Protein AF-A0A7S9C2E8-F1 (afdb_monomer_lite)

Sequence (77 aa):
VVPSPKVSDTVVEPYNATLSVHQLVENTDETYCIDNEALYDICFRTLKLTTPTYGDLNHLVSATMSGVTTCLRFPGQ

Radius of gyration: 14.91 Å; chains: 1; bounding box: 39×16×46 Å

Secondary structure (DSSP, 8-state):
-B--TTT---TTHHHHHHHHHHHHHHH-S-----BHHHHHHIIIIIS--SS--HHHHHHHHHHHHHHHTHHHHS---

Organism: Pseudodiploria clivosa (NCBI:txid1917265)

pLDDT: mean 94.75, std 4.25, range [69.62, 97.88]

InterPro domains:
  IPR000217 Tubulin [PR01161] (8-21)
  IPR000217 Tubulin [PR01161] (22-42)
  IPR000217 Tubulin [PTHR11588] (1-77)
  IPR002453 Beta tubulin [PR01163] (44-56)
  IPR002453 Beta tubulin [PR01163] (62-71)
  IPR003008 Tubulin/FtsZ, GTPase domain [PF00091] (2-43)
  IPR036525 Tubulin/FtsZ, GTPase domain superfamily [G3DSA:3.40.50.1440] (1-77)
  IPR036525 Tubulin/FtsZ, GTPase domain superfamily [SSF52490] (1-75)

Structure (mmCIF, N/CA/C/O backbone):
data_AF-A0A7S9C2E8-F1
#
_entry.id   AF-A0A7S9C2E8-F1
#
loop_
_atom_site.group_PDB
_atom_site.id
_at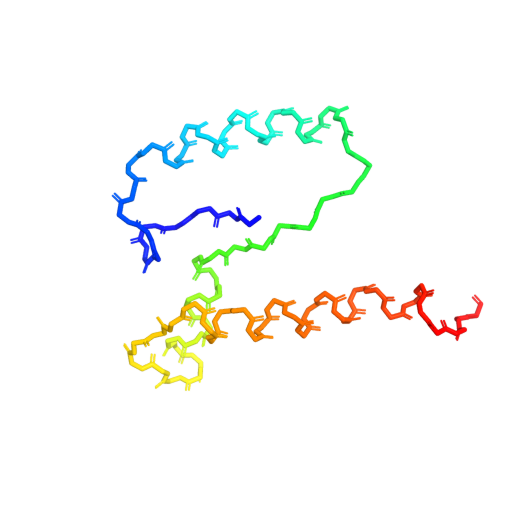om_site.type_symbol
_atom_site.label_atom_id
_atom_site.label_alt_id
_atom_site.label_comp_id
_atom_site.label_asym_id
_atom_site.label_entity_id
_atom_site.label_seq_id
_atom_site.pdbx_PDB_ins_code
_atom_site.Cartn_x
_atom_site.Cartn_y
_atom_site.Cartn_z
_atom_site.occupancy
_atom_site.B_iso_or_equiv
_atom_site.auth_seq_id
_atom_site.auth_comp_id
_atom_site.auth_asym_id
_atom_site.auth_atom_id
_atom_site.pdbx_PDB_model_num
ATOM 1 N N . VAL A 1 1 ? 2.512 0.456 1.553 1.00 89.06 1 VAL A N 1
ATOM 2 C CA . VAL A 1 1 ? 1.205 0.975 2.013 1.00 89.06 1 VAL A CA 1
ATOM 3 C C . VAL A 1 1 ? 1.456 1.809 3.256 1.00 89.06 1 VAL A C 1
ATOM 5 O O . VAL A 1 1 ? 2.166 1.334 4.134 1.00 89.06 1 VAL A O 1
ATOM 8 N N . VAL A 1 2 ? 0.977 3.048 3.285 1.00 93.94 2 VAL A N 1
ATOM 9 C CA . VAL A 1 2 ? 1.160 3.998 4.390 1.00 93.94 2 VAL A CA 1
ATOM 10 C C . VAL A 1 2 ? 0.060 3.752 5.431 1.00 93.94 2 VAL A C 1
ATOM 12 O O . VAL A 1 2 ? -1.094 3.555 5.036 1.00 93.94 2 VAL A O 1
ATOM 15 N N . PRO A 1 3 ? 0.397 3.693 6.734 1.00 93.69 3 PRO A N 1
ATOM 16 C CA . PRO A 1 3 ? -0.579 3.423 7.785 1.00 93.69 3 PRO A CA 1
ATOM 17 C C . PRO A 1 3 ? -1.538 4.595 7.998 1.00 93.69 3 PRO A C 1
ATOM 19 O O . PRO A 1 3 ? -1.189 5.746 7.750 1.00 93.69 3 PRO A O 1
ATOM 22 N N . SER A 1 4 ? -2.730 4.300 8.519 1.00 93.75 4 SER A N 1
ATOM 23 C CA . SER A 1 4 ? -3.709 5.314 8.914 1.00 93.75 4 SER A CA 1
ATOM 24 C C . SER A 1 4 ? -4.524 4.840 10.119 1.00 93.75 4 SER A C 1
ATOM 26 O O . SER A 1 4 ? -5.010 3.703 10.105 1.00 93.75 4 SER A O 1
ATOM 28 N N . PRO A 1 5 ? -4.775 5.716 11.112 1.00 90.88 5 PRO A N 1
ATOM 29 C CA . PRO A 1 5 ? -5.606 5.392 12.271 1.00 90.88 5 PRO A CA 1
ATOM 30 C C . PRO A 1 5 ? -7.077 5.122 11.914 1.00 90.88 5 PRO A C 1
ATOM 32 O O . PRO A 1 5 ? -7.822 4.599 12.732 1.00 90.88 5 PRO A O 1
ATOM 35 N N . LYS A 1 6 ? -7.525 5.462 10.695 1.00 84.19 6 LYS A N 1
ATOM 36 C CA . LYS A 1 6 ? -8.876 5.124 10.206 1.00 84.19 6 LYS A CA 1
ATOM 37 C C . LYS A 1 6 ? -9.028 3.642 9.840 1.00 84.19 6 LYS A C 1
ATOM 39 O O . LYS A 1 6 ? -10.150 3.173 9.666 1.00 84.19 6 LYS A O 1
ATOM 44 N N . VAL A 1 7 ? -7.910 2.934 9.667 1.00 85.06 7 VAL A N 1
ATOM 45 C CA . VAL A 1 7 ? -7.859 1.551 9.164 1.00 85.06 7 VAL A CA 1
ATOM 46 C C . VAL A 1 7 ? -7.207 0.595 10.172 1.00 85.06 7 VAL A C 1
ATOM 48 O O . VAL A 1 7 ? -7.524 -0.594 10.167 1.00 85.06 7 VAL A O 1
ATOM 51 N N . SER A 1 8 ? -6.330 1.093 11.051 1.00 86.31 8 SER A N 1
ATOM 52 C CA . SER A 1 8 ? -5.642 0.299 12.075 1.00 86.31 8 SER A CA 1
ATOM 53 C C . SER A 1 8 ? -5.520 1.048 13.404 1.00 86.31 8 SER A C 1
ATOM 55 O O . SER A 1 8 ? -5.166 2.223 13.426 1.00 86.31 8 SER A O 1
ATOM 57 N N . ASP A 1 9 ? -5.736 0.336 14.515 1.00 87.62 9 ASP A N 1
ATOM 58 C CA . ASP A 1 9 ? -5.585 0.851 15.887 1.00 87.62 9 ASP A CA 1
ATOM 59 C C . ASP A 1 9 ? -4.155 0.675 16.444 1.00 87.62 9 ASP A C 1
ATOM 61 O O . ASP A 1 9 ? -3.880 0.925 17.623 1.00 87.62 9 ASP A O 1
ATOM 65 N N . THR A 1 10 ? -3.212 0.206 15.622 1.00 90.62 10 THR A N 1
ATOM 66 C CA . THR A 1 10 ? -1.856 -0.115 16.077 1.00 90.62 10 THR A CA 1
ATOM 67 C C . THR A 1 10 ? -1.005 1.148 16.221 1.00 90.62 10 THR A C 1
ATOM 69 O O . THR A 1 10 ? -0.465 1.686 15.258 1.00 90.62 10 THR A O 1
ATOM 72 N N . VAL A 1 11 ? -0.788 1.580 17.464 1.00 90.12 11 VAL A N 1
ATOM 73 C CA . VAL A 1 11 ? -0.059 2.825 17.786 1.00 90.12 11 VAL A CA 1
ATOM 74 C C . VAL A 1 11 ? 1.427 2.832 17.402 1.00 90.12 11 VAL A C 1
ATOM 76 O O . VAL A 1 11 ? 2.049 3.891 17.403 1.00 90.12 11 VAL A O 1
ATOM 79 N N . VAL A 1 12 ? 2.018 1.676 17.078 1.00 94.31 12 VAL A N 1
ATOM 80 C CA . VAL A 1 12 ? 3.435 1.575 16.674 1.00 94.31 12 VAL A CA 1
ATOM 81 C C . V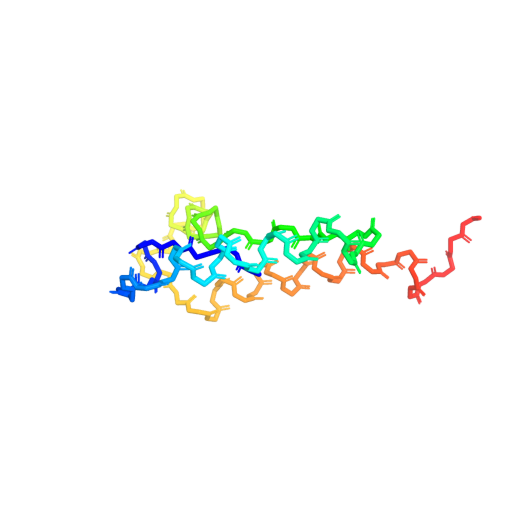AL A 1 12 ? 3.659 1.710 15.164 1.00 94.31 12 VAL A C 1
ATOM 83 O O . VAL A 1 12 ? 4.802 1.796 14.716 1.00 94.31 12 VAL A O 1
ATOM 86 N N . GLU A 1 13 ? 2.595 1.770 14.363 1.00 93.44 13 GLU A N 1
ATOM 87 C CA . GLU A 1 13 ? 2.697 1.918 12.908 1.00 93.44 13 GLU A CA 1
ATOM 88 C C .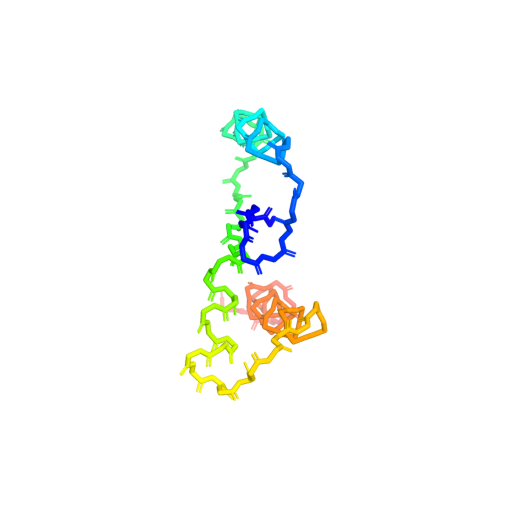 GLU A 1 13 ? 3.458 3.171 12.445 1.00 93.44 13 GLU A C 1
ATOM 90 O O . GLU A 1 13 ? 4.253 3.042 11.511 1.00 93.44 13 GLU A O 1
ATOM 95 N N . PRO A 1 14 ? 3.328 4.352 13.088 1.00 94.06 14 PRO A N 1
ATOM 96 C CA . PRO A 1 14 ? 4.117 5.525 12.713 1.00 94.06 14 PRO A CA 1
ATOM 97 C C . PRO A 1 14 ? 5.629 5.309 12.860 1.00 94.06 14 PRO A C 1
ATOM 99 O O . PRO A 1 14 ? 6.401 5.775 12.019 1.00 94.06 14 PRO A O 1
ATOM 102 N N . TYR A 1 15 ? 6.065 4.565 13.885 1.00 95.94 15 TYR A N 1
ATOM 103 C CA . TYR A 1 15 ? 7.480 4.228 14.068 1.00 95.94 15 TYR A CA 1
ATOM 104 C C . TYR A 1 15 ? 7.977 3.316 12.946 1.00 95.94 15 TYR A C 1
ATOM 106 O O . TYR A 1 15 ? 9.008 3.597 12.332 1.00 95.94 15 TYR A O 1
ATOM 114 N N . ASN A 1 16 ? 7.209 2.272 12.628 1.00 94.88 16 ASN A N 1
ATOM 115 C CA . ASN A 1 16 ? 7.540 1.334 11.556 1.00 94.88 16 ASN A CA 1
ATOM 116 C C . ASN A 1 16 ? 7.588 2.030 10.189 1.00 94.88 16 ASN A C 1
ATOM 118 O O . ASN A 1 16 ? 8.508 1.788 9.406 1.00 94.88 16 ASN A O 1
ATOM 122 N N . ALA A 1 17 ? 6.631 2.920 9.911 1.00 94.38 17 ALA A N 1
ATOM 123 C CA . ALA A 1 17 ? 6.590 3.691 8.676 1.00 94.38 17 ALA A CA 1
ATOM 124 C C . ALA A 1 17 ? 7.781 4.647 8.569 1.00 94.38 17 ALA A C 1
ATOM 126 O O . ALA A 1 17 ? 8.442 4.665 7.537 1.00 94.38 17 ALA A O 1
ATOM 127 N N . THR A 1 18 ? 8.114 5.377 9.637 1.00 94.62 18 THR A N 1
ATOM 128 C CA . THR A 1 18 ? 9.257 6.307 9.642 1.00 94.62 18 THR A CA 1
ATOM 129 C C . THR A 1 18 ? 10.574 5.575 9.383 1.00 94.62 18 THR A C 1
ATOM 131 O O . THR A 1 18 ? 11.356 5.989 8.527 1.00 94.62 18 THR A O 1
ATOM 134 N N . LEU A 1 19 ? 10.803 4.452 10.074 1.00 96.06 19 LEU A N 1
ATOM 135 C CA . LEU A 1 19 ? 12.006 3.643 9.881 1.00 96.06 19 LEU A CA 1
ATOM 136 C C . LEU A 1 19 ? 12.080 3.063 8.460 1.00 96.06 19 LEU A C 1
ATOM 138 O O . LEU A 1 19 ? 13.144 3.072 7.846 1.00 96.06 19 LEU A O 1
ATOM 142 N N . SER A 1 20 ? 10.948 2.598 7.926 1.00 96.69 20 SER A N 1
ATOM 143 C CA . SER A 1 20 ? 10.878 2.041 6.571 1.00 96.69 20 SER A CA 1
ATOM 144 C C . SER A 1 20 ? 11.109 3.110 5.507 1.00 96.69 20 SER A C 1
ATOM 146 O O . SER A 1 20 ? 11.871 2.876 4.579 1.00 96.69 20 SER A O 1
ATOM 148 N N . VAL A 1 21 ? 10.513 4.300 5.645 1.00 96.25 21 VAL A N 1
ATOM 149 C CA . VAL A 1 21 ? 10.696 5.410 4.695 1.00 96.25 21 VAL A CA 1
ATOM 150 C C . VAL A 1 21 ? 12.159 5.828 4.620 1.00 96.25 21 VAL A C 1
ATOM 152 O O . VAL A 1 21 ? 12.663 6.020 3.520 1.00 96.25 21 VAL A O 1
ATOM 155 N N . HIS A 1 22 ? 12.865 5.890 5.752 1.00 96.31 22 HIS A N 1
ATOM 156 C CA . HIS A 1 22 ? 14.302 6.162 5.740 1.00 96.31 22 HIS A CA 1
ATOM 157 C C . HIS A 1 22 ? 15.077 5.145 4.886 1.00 96.31 22 HIS A C 1
ATOM 159 O O . HIS A 1 22 ? 15.931 5.534 4.098 1.00 96.31 22 HIS A O 1
ATOM 165 N N . GLN A 1 23 ? 14.741 3.854 4.987 1.00 97.25 23 GLN A N 1
ATOM 166 C CA . GLN A 1 23 ? 15.357 2.822 4.149 1.00 97.25 23 GLN A CA 1
ATOM 167 C C . GLN A 1 23 ? 14.939 2.932 2.678 1.00 97.25 23 GLN A C 1
ATOM 169 O O . GLN A 1 23 ? 15.767 2.718 1.800 1.00 97.25 23 GLN A O 1
ATOM 174 N N . LEU A 1 24 ? 13.678 3.259 2.391 1.00 96.69 24 LEU A N 1
ATOM 175 C CA . LEU A 1 24 ? 13.174 3.375 1.020 1.00 96.69 24 LEU A CA 1
ATOM 176 C C . LEU A 1 24 ? 13.837 4.530 0.263 1.00 96.69 24 LEU A C 1
ATOM 178 O O . LEU A 1 24 ? 14.177 4.363 -0.904 1.00 96.69 24 LEU A O 1
ATOM 182 N N . VAL A 1 25 ? 14.061 5.664 0.932 1.00 96.44 25 VAL A N 1
ATOM 183 C CA . VAL A 1 25 ? 14.714 6.844 0.340 1.00 96.44 25 VAL A CA 1
ATOM 184 C C . VAL A 1 25 ? 16.122 6.527 -0.162 1.00 96.44 25 VAL A C 1
ATOM 186 O O . VAL A 1 25 ? 16.510 7.015 -1.216 1.00 96.44 25 VAL A O 1
ATOM 189 N N . GLU A 1 26 ? 16.872 5.704 0.569 1.00 96.88 26 GLU A N 1
ATOM 190 C CA . GLU A 1 26 ? 18.266 5.395 0.230 1.00 96.88 26 GLU A CA 1
ATOM 191 C C . GLU A 1 26 ? 18.408 4.184 -0.705 1.00 96.88 26 GLU A C 1
ATOM 193 O O . GLU A 1 26 ? 19.391 4.080 -1.433 1.00 96.88 26 GLU A O 1
ATOM 198 N N . ASN A 1 27 ? 17.454 3.245 -0.679 1.00 97.38 27 ASN A N 1
ATOM 199 C CA . ASN A 1 27 ? 17.629 1.924 -1.297 1.00 97.38 27 ASN A CA 1
ATOM 200 C C . ASN A 1 27 ? 16.653 1.605 -2.441 1.00 97.38 27 ASN A C 1
ATOM 202 O O . ASN A 1 27 ? 16.687 0.485 -2.951 1.00 97.38 27 ASN A O 1
ATOM 206 N N . THR A 1 28 ? 15.756 2.518 -2.827 1.00 96.50 28 THR A N 1
ATOM 207 C CA . THR A 1 28 ? 14.805 2.270 -3.925 1.00 96.50 28 THR A CA 1
ATOM 208 C C . THR A 1 28 ? 14.875 3.350 -4.992 1.00 96.50 28 THR A C 1
ATOM 210 O O . THR A 1 28 ? 14.901 4.535 -4.675 1.00 96.50 28 THR A O 1
ATOM 213 N N . ASP A 1 29 ? 14.857 2.935 -6.259 1.00 97.69 29 ASP A N 1
ATOM 214 C CA . ASP A 1 29 ? 14.798 3.861 -7.396 1.00 97.69 29 ASP A CA 1
ATOM 215 C C . ASP A 1 29 ? 13.399 4.480 -7.556 1.00 97.69 29 ASP A C 1
ATOM 217 O O . ASP A 1 29 ? 13.255 5.631 -7.964 1.00 97.69 29 ASP A O 1
ATOM 221 N N . GLU A 1 30 ? 12.353 3.720 -7.218 1.00 96.44 30 GLU A N 1
ATOM 222 C CA . GLU A 1 30 ? 10.962 4.164 -7.267 1.00 96.44 30 GLU A CA 1
ATOM 223 C C . GLU A 1 30 ? 10.135 3.471 -6.175 1.00 96.44 30 GLU A C 1
ATOM 225 O O . GLU A 1 30 ? 10.258 2.267 -5.940 1.00 96.44 30 GLU A O 1
ATOM 230 N N . THR A 1 31 ? 9.254 4.228 -5.517 1.00 95.88 31 THR A N 1
ATOM 231 C CA . THR A 1 31 ? 8.313 3.713 -4.515 1.00 95.88 31 THR A CA 1
ATOM 232 C C . THR A 1 31 ? 6.914 4.269 -4.773 1.00 95.88 31 THR A C 1
ATOM 234 O O . THR A 1 31 ? 6.709 5.481 -4.811 1.00 95.88 31 THR A O 1
ATOM 237 N N . TYR A 1 32 ? 5.922 3.380 -4.867 1.00 96.19 32 TYR A N 1
ATOM 238 C CA . TYR A 1 32 ? 4.511 3.755 -4.985 1.00 96.19 32 TYR A CA 1
ATOM 239 C C . TYR A 1 32 ? 3.864 3.899 -3.600 1.00 96.19 32 TYR A C 1
ATOM 241 O O . TYR A 1 32 ? 3.610 2.917 -2.893 1.00 96.19 32 TYR A O 1
ATOM 249 N N . CYS A 1 33 ? 3.567 5.139 -3.210 1.00 95.75 33 CYS A N 1
ATOM 250 C CA . CYS A 1 33 ? 2.922 5.458 -1.937 1.00 95.75 33 CYS A CA 1
ATOM 251 C C . CYS A 1 33 ? 1.409 5.202 -1.995 1.00 95.75 33 CYS A C 1
ATOM 253 O O . CYS A 1 33 ? 0.628 6.057 -2.400 1.00 95.75 33 CYS A O 1
ATOM 255 N N . ILE A 1 34 ? 0.995 4.015 -1.559 1.00 96.62 34 ILE A N 1
ATOM 256 C CA . ILE A 1 34 ? -0.419 3.651 -1.400 1.00 96.62 34 ILE A CA 1
ATOM 257 C C . ILE A 1 34 ? -0.863 4.011 0.020 1.00 96.62 34 ILE A C 1
ATOM 259 O O . ILE A 1 34 ? -0.446 3.340 0.960 1.00 96.62 34 ILE A O 1
ATOM 263 N N . ASP A 1 35 ? -1.682 5.046 0.182 1.00 96.38 35 ASP A N 1
ATOM 264 C CA . ASP A 1 35 ? -2.117 5.549 1.490 1.00 96.38 35 ASP A CA 1
ATOM 265 C C . ASP A 1 35 ? -3.478 4.978 1.917 1.00 96.38 35 ASP A C 1
ATOM 267 O O . ASP A 1 35 ? -4.492 5.203 1.253 1.00 96.38 35 ASP A O 1
ATOM 271 N N . ASN A 1 36 ? -3.510 4.258 3.044 1.00 94.94 36 ASN A N 1
ATOM 272 C CA . ASN A 1 36 ? -4.747 3.713 3.600 1.00 94.94 36 ASN A CA 1
ATOM 273 C C . ASN A 1 36 ? -5.749 4.801 4.001 1.00 94.94 36 ASN A C 1
ATOM 275 O O . ASN A 1 36 ? -6.950 4.548 3.944 1.00 94.94 36 ASN A O 1
ATOM 279 N N . GLU A 1 37 ? -5.298 6.002 4.365 1.00 95.06 37 GLU A N 1
ATOM 280 C CA . GLU A 1 37 ? -6.189 7.124 4.649 1.00 95.06 37 GLU A CA 1
ATOM 281 C C . GLU A 1 37 ? -6.915 7.584 3.386 1.00 95.06 37 GLU A C 1
ATOM 283 O O . GLU A 1 37 ? -8.142 7.692 3.378 1.00 95.06 37 GLU A O 1
ATOM 288 N N . ALA A 1 38 ? -6.167 7.796 2.302 1.00 96.56 38 ALA A N 1
ATOM 289 C CA . ALA A 1 38 ? -6.730 8.193 1.018 1.00 96.56 38 ALA A CA 1
ATOM 290 C C . ALA A 1 38 ? -7.665 7.112 0.456 1.00 96.56 38 ALA A C 1
ATOM 292 O O . ALA A 1 38 ? -8.761 7.422 -0.013 1.00 96.56 38 ALA A O 1
ATOM 293 N N . LEU A 1 39 ? -7.269 5.837 0.541 1.00 96.75 39 LEU A N 1
ATOM 294 C CA . LEU A 1 39 ? -8.108 4.716 0.120 1.00 96.75 39 LEU A CA 1
ATOM 295 C C . LEU A 1 39 ? -9.402 4.640 0.941 1.00 96.75 39 LEU A C 1
ATOM 297 O O . LEU A 1 39 ? -10.482 4.481 0.368 1.00 96.75 39 LEU A O 1
ATOM 301 N N . TYR A 1 40 ? -9.314 4.796 2.264 1.00 96.06 40 TYR A N 1
ATOM 302 C CA . TYR A 1 40 ? -10.486 4.813 3.135 1.00 96.06 40 TYR A CA 1
ATOM 303 C C . TYR A 1 40 ? -11.408 5.984 2.795 1.00 96.06 40 TYR A C 1
ATOM 305 O O . TYR A 1 40 ? -12.615 5.793 2.649 1.00 96.06 40 TYR A O 1
ATOM 313 N N . ASP A 1 41 ? -10.856 7.182 2.602 1.00 96.62 41 ASP A N 1
ATOM 314 C CA . ASP A 1 41 ? -11.625 8.372 2.248 1.00 96.62 41 ASP A CA 1
ATOM 315 C C . ASP A 1 41 ? -12.311 8.221 0.879 1.00 96.62 41 ASP A C 1
ATOM 317 O O . ASP A 1 41 ? -13.460 8.643 0.733 1.00 96.62 41 ASP A O 1
ATOM 321 N N . ILE A 1 42 ? -11.683 7.568 -0.107 1.00 97.19 42 ILE A N 1
ATOM 322 C CA . ILE A 1 42 ? -12.327 7.236 -1.389 1.00 97.19 42 ILE A CA 1
ATOM 323 C C . ILE A 1 42 ? -13.501 6.275 -1.166 1.00 97.19 42 ILE A C 1
ATOM 325 O O . ILE A 1 42 ? -14.613 6.558 -1.622 1.00 97.19 42 ILE A O 1
ATOM 329 N N . CYS A 1 43 ? -13.293 5.172 -0.445 1.00 96.62 43 CYS A N 1
ATOM 330 C CA . CYS A 1 43 ? -14.346 4.195 -0.167 1.00 96.62 43 CYS A CA 1
ATOM 331 C C . CYS A 1 43 ? -15.522 4.820 0.598 1.00 96.62 43 CYS A C 1
ATOM 333 O O . CYS A 1 43 ? -16.682 4.652 0.219 1.00 96.62 43 CYS A O 1
ATOM 335 N N . PHE A 1 44 ? -15.228 5.597 1.637 1.00 95.94 44 PHE A N 1
ATOM 336 C CA . PHE A 1 44 ? -16.230 6.179 2.520 1.00 95.94 44 PHE A CA 1
ATOM 337 C C . PHE A 1 44 ? -16.945 7.380 1.891 1.00 95.94 44 PHE A C 1
ATOM 339 O O . PHE A 1 44 ? -18.175 7.438 1.845 1.00 95.94 44 PHE A O 1
ATOM 346 N N . ARG A 1 45 ? -16.194 8.360 1.373 1.00 96.44 45 ARG A N 1
ATOM 347 C CA . ARG A 1 45 ? -16.765 9.628 0.890 1.00 96.44 45 ARG A CA 1
ATOM 348 C C . ARG A 1 45 ? -17.246 9.548 -0.546 1.00 96.44 45 ARG A C 1
ATOM 350 O O . ARG A 1 45 ? -18.261 10.173 -0.854 1.00 96.44 45 ARG A O 1
ATOM 357 N N . THR A 1 46 ? -16.553 8.811 -1.410 1.00 96.75 46 THR A N 1
ATOM 358 C CA . THR A 1 46 ? -16.851 8.777 -2.850 1.00 96.75 46 THR A CA 1
ATOM 359 C C . THR A 1 46 ? -17.714 7.576 -3.201 1.00 96.75 46 THR A C 1
ATOM 361 O O . THR A 1 46 ? -18.792 7.757 -3.760 1.00 96.75 46 THR A O 1
ATOM 364 N N . LEU A 1 47 ? -17.294 6.369 -2.808 1.00 95.88 47 LEU A N 1
ATOM 365 C CA . LEU A 1 47 ? -18.031 5.127 -3.082 1.00 95.88 47 LEU A CA 1
ATOM 366 C C . LEU A 1 47 ? -19.190 4.880 -2.104 1.00 95.88 47 LEU A C 1
ATOM 368 O O . LE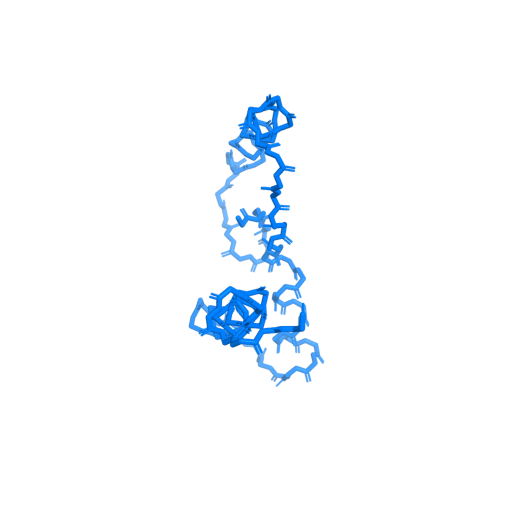U A 1 47 ? -19.968 3.952 -2.302 1.00 95.88 47 LEU A O 1
ATOM 372 N N . LYS A 1 48 ? -19.336 5.738 -1.082 1.00 96.25 48 LYS A N 1
ATOM 373 C CA . LYS A 1 48 ? -20.428 5.719 -0.093 1.00 96.25 48 LYS A CA 1
ATOM 374 C C . LYS A 1 48 ? -20.526 4.408 0.693 1.00 96.25 48 LYS A C 1
ATOM 376 O O . LYS A 1 48 ? -21.600 4.051 1.174 1.00 96.25 48 LYS A O 1
ATOM 381 N N . LEU A 1 49 ? -19.404 3.711 0.861 1.00 95.25 49 LEU A N 1
ATOM 382 C CA . LEU A 1 49 ? -19.318 2.529 1.709 1.00 95.25 49 LEU A CA 1
ATOM 383 C C . LEU A 1 49 ? -19.237 2.981 3.167 1.00 95.25 49 LEU A C 1
ATOM 385 O O . LEU A 1 49 ? -18.258 3.594 3.578 1.00 95.25 49 LEU A O 1
ATOM 389 N N . THR A 1 50 ? -20.271 2.695 3.956 1.00 92.50 50 THR A N 1
ATOM 390 C CA . THR A 1 50 ? -20.369 3.153 5.353 1.00 92.50 50 THR A CA 1
ATOM 391 C C . THR A 1 50 ? -19.311 2.541 6.265 1.00 92.50 50 THR A C 1
ATOM 393 O O . THR A 1 50 ? -18.891 3.177 7.226 1.00 92.50 50 THR A O 1
ATOM 396 N N . THR A 1 51 ? -18.875 1.320 5.965 1.00 93.38 51 THR A N 1
ATOM 397 C CA . THR A 1 51 ? -17.842 0.589 6.710 1.00 93.38 51 THR A CA 1
ATOM 398 C C . THR A 1 51 ? -16.883 -0.075 5.721 1.00 93.38 51 THR A C 1
ATOM 400 O O . THR A 1 51 ? -17.053 -1.260 5.425 1.00 93.38 51 THR A O 1
ATOM 403 N N . PRO A 1 52 ? -15.920 0.679 5.158 1.00 95.00 52 PRO A N 1
ATOM 404 C CA . PRO A 1 52 ? -14.932 0.128 4.238 1.00 95.00 52 PRO A CA 1
ATOM 405 C C . PRO A 1 52 ? -14.149 -1.021 4.880 1.00 95.00 52 PRO A C 1
ATOM 407 O O . PRO A 1 52 ? -13.645 -0.894 5.995 1.00 95.00 52 PRO A O 1
ATOM 410 N N . THR A 1 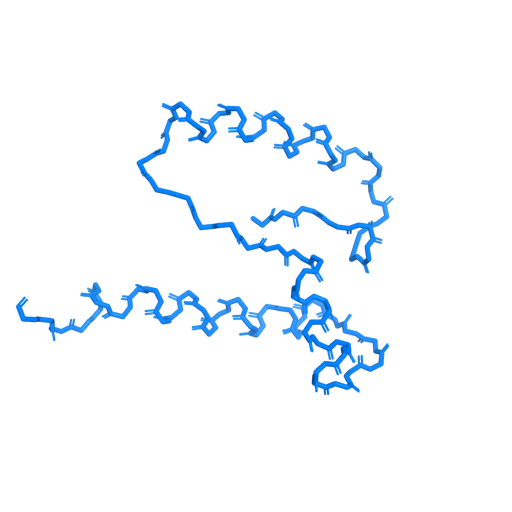53 ? -14.036 -2.137 4.169 1.00 95.75 53 THR A N 1
ATOM 411 C CA . THR A 1 53 ? -13.253 -3.308 4.574 1.00 95.75 53 THR A CA 1
ATOM 412 C C . THR A 1 53 ? -11.899 -3.333 3.864 1.00 95.75 53 THR A C 1
ATOM 414 O O . THR A 1 53 ? -11.690 -2.656 2.855 1.00 95.75 53 THR A O 1
ATOM 417 N N . TYR A 1 54 ? -10.974 -4.182 4.326 1.00 94.81 54 TYR A N 1
ATOM 418 C CA . TYR A 1 54 ? -9.731 -4.437 3.588 1.00 94.81 54 TYR A CA 1
ATOM 419 C C . TYR A 1 54 ? -9.973 -4.955 2.166 1.00 94.81 54 TYR A C 1
ATOM 421 O O . TYR A 1 54 ? -9.171 -4.670 1.283 1.00 94.81 54 TYR A O 1
ATOM 429 N N . GLY A 1 55 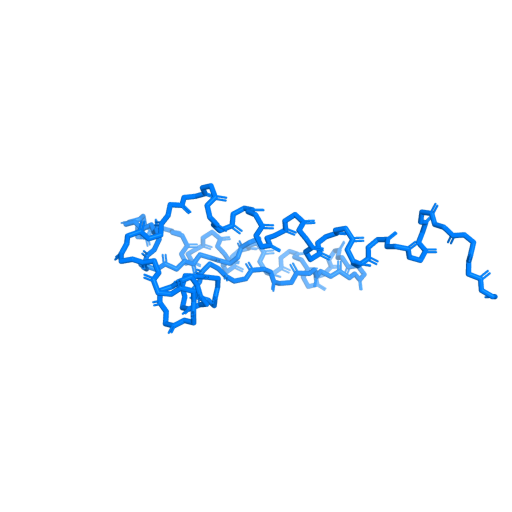? -11.076 -5.667 1.914 1.00 97.00 55 GLY A N 1
ATOM 430 C CA . GLY A 1 55 ? -11.449 -6.082 0.561 1.00 97.00 55 GLY A CA 1
ATOM 431 C C . GLY A 1 55 ? -11.703 -4.887 -0.361 1.00 97.00 55 GLY A C 1
ATOM 432 O O . GLY A 1 55 ? -11.188 -4.856 -1.478 1.00 97.00 55 GLY A O 1
ATOM 433 N N . ASP A 1 56 ? -12.416 -3.874 0.133 1.00 96.38 56 ASP A N 1
ATOM 434 C CA . ASP A 1 56 ? -12.745 -2.661 -0.626 1.00 96.38 56 ASP A CA 1
ATOM 435 C C . ASP A 1 56 ? -11.495 -1.821 -0.920 1.00 96.38 56 ASP A C 1
ATOM 437 O O . ASP A 1 56 ? -11.276 -1.376 -2.048 1.00 96.38 56 ASP A O 1
ATOM 441 N N . LEU A 1 57 ? -10.629 -1.662 0.085 1.00 96.81 57 LEU A N 1
ATOM 442 C CA . LEU A 1 57 ? -9.339 -0.982 -0.055 1.00 96.81 57 LEU A CA 1
ATOM 443 C C . LEU A 1 57 ? -8.453 -1.713 -1.078 1.00 96.81 57 LEU A C 1
ATOM 445 O O . LEU A 1 57 ? -7.925 -1.103 -2.009 1.00 96.81 57 LEU A O 1
ATOM 449 N N . ASN A 1 58 ? -8.341 -3.039 -0.956 1.00 97.50 58 ASN A N 1
ATOM 450 C CA . ASN A 1 58 ? -7.513 -3.861 -1.838 1.00 97.50 58 ASN A CA 1
ATOM 451 C C . ASN A 1 58 ? -8.031 -3.889 -3.279 1.00 97.50 58 ASN A C 1
ATOM 453 O O . ASN A 1 58 ? -7.230 -4.018 -4.205 1.00 97.50 58 ASN A O 1
ATOM 457 N N . HIS A 1 59 ? -9.337 -3.717 -3.497 1.00 97.69 59 HIS A N 1
ATOM 458 C CA . HIS A 1 59 ? -9.885 -3.569 -4.842 1.00 97.69 59 HIS A CA 1
ATOM 459 C C . HIS A 1 59 ? -9.280 -2.345 -5.552 1.00 97.69 59 HIS A C 1
ATOM 461 O O . HIS A 1 59 ? -8.763 -2.471 -6.665 1.00 97.69 59 HIS A O 1
ATOM 467 N N . LEU A 1 60 ? -9.238 -1.185 -4.889 1.00 97.19 60 LEU A N 1
ATOM 468 C CA . LEU A 1 60 ? -8.619 0.033 -5.432 1.00 97.19 60 LEU A CA 1
ATOM 469 C C . LEU A 1 60 ? -7.108 -0.124 -5.657 1.00 97.19 60 LEU A C 1
ATOM 471 O O . LEU A 1 60 ? -6.581 0.320 -6.682 1.00 97.19 60 LEU A O 1
ATOM 475 N N . VAL A 1 61 ? -6.417 -0.798 -4.732 1.00 97.88 61 VAL A N 1
ATOM 476 C CA . VAL A 1 61 ? -4.984 -1.097 -4.870 1.00 97.88 61 VAL A CA 1
ATOM 477 C C . VAL A 1 61 ? -4.730 -1.969 -6.094 1.00 97.88 61 VAL A C 1
ATOM 479 O O . VAL A 1 61 ? -3.865 -1.648 -6.906 1.00 97.88 61 VAL A O 1
ATOM 482 N N . SER A 1 62 ? -5.502 -3.042 -6.267 1.00 97.81 62 SER A N 1
ATOM 483 C CA . SER A 1 62 ? -5.336 -3.966 -7.391 1.00 97.81 62 SER A CA 1
ATOM 484 C C . SER A 1 62 ? -5.544 -3.275 -8.742 1.00 97.81 62 SER A C 1
ATOM 486 O O . SER A 1 62 ? -4.753 -3.477 -9.665 1.00 97.81 62 SER A O 1
ATOM 488 N N . ALA A 1 63 ? -6.542 -2.390 -8.837 1.00 97.69 63 ALA A N 1
ATOM 489 C CA . ALA A 1 63 ? -6.803 -1.600 -10.034 1.00 97.69 63 ALA A CA 1
ATOM 490 C C . ALA A 1 63 ? -5.647 -0.632 -10.334 1.00 97.69 63 ALA A C 1
ATOM 492 O O . ALA A 1 63 ? -5.177 -0.566 -11.471 1.00 97.69 63 ALA A O 1
ATOM 493 N N . THR A 1 64 ? -5.137 0.056 -9.308 1.00 97.62 64 THR A N 1
ATOM 494 C CA . THR A 1 64 ? -3.994 0.974 -9.431 1.00 97.62 64 THR A CA 1
ATOM 495 C C . THR A 1 64 ? -2.734 0.241 -9.886 1.00 97.62 64 THR A C 1
ATOM 497 O O . THR A 1 64 ? -2.109 0.644 -10.863 1.00 97.62 64 THR A O 1
ATOM 500 N N . MET A 1 65 ? -2.386 -0.873 -9.237 1.00 97.81 65 MET A N 1
ATOM 501 C CA . MET A 1 65 ? -1.187 -1.654 -9.564 1.00 97.81 65 MET A CA 1
ATOM 502 C C . MET A 1 65 ? -1.270 -2.297 -10.950 1.00 97.81 65 MET A C 1
ATOM 504 O O . MET A 1 65 ? -0.272 -2.352 -11.673 1.00 97.81 65 MET A O 1
ATOM 508 N N . SER A 1 66 ? -2.463 -2.742 -11.356 1.00 97.81 66 SER A N 1
ATOM 509 C CA . SER A 1 66 ? -2.706 -3.168 -12.734 1.00 97.81 66 SER A CA 1
ATOM 510 C C . SER A 1 66 ? -2.415 -2.017 -13.699 1.00 97.81 66 SER A C 1
ATOM 512 O O . SER A 1 66 ? -1.611 -2.188 -14.613 1.00 97.81 66 SER A O 1
ATOM 514 N N . GLY A 1 67 ? -2.965 -0.824 -13.452 1.00 97.44 67 GLY A N 1
ATOM 515 C CA . GLY A 1 67 ? -2.720 0.377 -14.254 1.00 97.44 67 GLY A CA 1
ATOM 516 C C . GLY A 1 67 ? -1.234 0.722 -14.387 1.00 97.44 67 GLY A C 1
ATOM 517 O O . GLY A 1 67 ? -0.720 0.749 -15.504 1.00 97.44 67 GLY A O 1
ATOM 518 N N . VAL A 1 68 ? -0.538 0.885 -13.260 1.00 97.44 68 VAL A N 1
ATOM 519 C CA . VAL A 1 68 ? 0.895 1.231 -13.184 1.00 97.44 68 VAL A CA 1
ATOM 520 C C . VAL A 1 68 ? 1.766 0.258 -13.981 1.00 97.44 68 VAL A C 1
ATOM 522 O O . VAL A 1 68 ? 2.643 0.671 -14.729 1.00 97.44 68 VAL A O 1
ATOM 525 N N . THR A 1 69 ? 1.492 -1.043 -13.889 1.00 97.31 69 THR A N 1
ATOM 526 C CA . THR A 1 69 ? 2.293 -2.070 -14.576 1.00 97.31 69 THR A CA 1
ATOM 527 C C . THR A 1 69 ? 1.866 -2.324 -16.024 1.00 97.31 69 THR A C 1
ATOM 529 O O . THR A 1 69 ? 2.429 -3.195 -16.683 1.00 97.31 69 THR A O 1
ATOM 532 N N . THR A 1 70 ? 0.871 -1.603 -16.554 1.00 97.88 70 THR A N 1
ATOM 533 C CA . THR A 1 70 ? 0.329 -1.844 -17.907 1.00 97.88 70 THR A CA 1
ATOM 534 C C . THR A 1 70 ? 1.402 -1.716 -18.987 1.00 97.88 70 THR A C 1
ATOM 536 O O . THR A 1 70 ? 1.475 -2.580 -19.857 1.00 97.88 70 THR A O 1
ATOM 539 N N . CYS A 1 71 ? 2.268 -0.702 -18.900 1.00 96.31 71 CYS A N 1
ATOM 540 C CA . CYS A 1 71 ? 3.357 -0.466 -19.857 1.00 96.31 71 CYS A CA 1
ATOM 541 C C . CYS A 1 71 ? 4.438 -1.558 -19.852 1.00 96.31 71 CYS A C 1
ATOM 543 O O . CYS A 1 71 ? 5.163 -1.704 -20.828 1.00 96.31 71 CYS A O 1
ATOM 545 N N . LEU A 1 72 ? 4.532 -2.340 -18.773 1.00 95.62 72 LEU A N 1
ATOM 546 C CA . LEU A 1 72 ? 5.443 -3.482 -18.675 1.00 95.62 72 LEU A CA 1
ATOM 547 C C . LEU A 1 72 ? 4.804 -4.772 -19.200 1.00 95.62 72 LEU A C 1
ATOM 549 O O . LEU A 1 72 ? 5.502 -5.696 -19.608 1.00 95.62 72 LEU A O 1
ATOM 553 N N . ARG A 1 73 ? 3.470 -4.861 -19.145 1.00 96.12 73 ARG A N 1
ATOM 554 C CA . ARG A 1 73 ? 2.712 -6.078 -19.472 1.00 96.12 73 ARG A CA 1
ATOM 555 C C . ARG A 1 73 ? 2.236 -6.125 -20.918 1.00 96.12 73 ARG A C 1
ATOM 557 O O . ARG A 1 73 ? 2.008 -7.214 -21.437 1.00 96.12 73 ARG A O 1
ATOM 564 N N . PHE A 1 74 ? 2.065 -4.973 -21.555 1.00 96.31 74 PHE A N 1
ATOM 565 C CA . PHE A 1 74 ? 1.584 -4.865 -22.927 1.00 96.31 74 PHE A CA 1
ATOM 566 C C . PHE A 1 74 ? 2.541 -4.018 -23.763 1.00 96.31 74 PHE A C 1
ATOM 568 O O . PHE A 1 74 ? 3.152 -3.098 -23.222 1.00 96.31 74 PHE A O 1
ATOM 575 N N . PRO A 1 75 ? 2.675 -4.312 -25.069 1.00 92.31 75 PRO A N 1
ATOM 576 C CA . PRO A 1 75 ? 3.577 -3.574 -25.940 1.00 92.31 75 PRO A CA 1
ATOM 577 C C . PRO A 1 75 ? 3.220 -2.084 -25.949 1.00 92.31 75 PRO A C 1
ATOM 579 O O . PRO A 1 75 ? 2.123 -1.694 -26.354 1.00 92.31 75 PRO A O 1
ATOM 582 N N . GLY A 1 76 ? 4.166 -1.280 -25.469 1.00 84.38 76 GLY A N 1
ATOM 583 C CA . GLY A 1 76 ? 4.213 0.167 -25.633 1.00 84.38 76 GLY A CA 1
ATOM 584 C C . GLY A 1 76 ? 5.087 0.549 -26.827 1.00 84.38 76 GLY A C 1
ATOM 585 O O . GLY A 1 76 ? 5.695 -0.313 -27.462 1.00 84.38 76 GLY A O 1
ATOM 586 N N . GLN A 1 77 ? 5.095 1.838 -27.146 1.00 69.62 77 GLN A N 1
ATOM 587 C CA . GLN A 1 77 ? 5.812 2.400 -28.288 1.00 69.62 77 GLN A CA 1
ATOM 588 C C . GLN A 1 77 ? 7.317 2.536 -28.033 1.00 69.62 77 GLN A C 1
ATOM 590 O O . GLN A 1 77 ? 7.685 2.826 -26.872 1.00 69.62 77 GLN A O 1
#

Foldseek 3Di:
DQDDCLADVDPCSVVVRVVVVVVCVVPPPDDDDLDPVVLVCCCCVPVVPVDDDPVSSVVVVVVVVCVVCVCVVDPDD